Protein AF-A0A9E5Q6M8-F1 (afdb_monomer)

Nearest PDB structures (foldseek):
  2guf-assembly1_A  TM=7.817E-01  e=8.762E-05  Escherichia coli
  6fok-assembly2_B  TM=7.364E-01  e=9.796E-04  Pseudomonas aeruginosa PAO1
  6z8q-assembly2_B  TM=7.450E-01  e=1.528E-03  Pseudomonas aeruginosa PAO1
  6z8q-assembly1_A  TM=7.047E-01  e=1.434E-03  Pseudomonas aeruginosa PAO1
  9c4o-assembly1_A  TM=7.137E-01  e=1.735E-03  Escherichia coli BW25113

Mean predicted aligned error: 4.4 Å

Solvent-accessible surface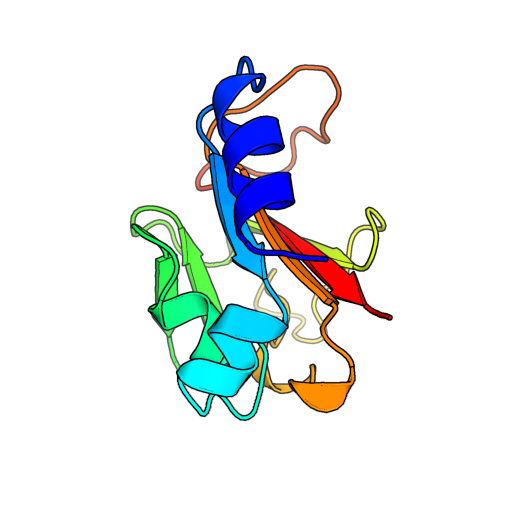 area (backbone atoms only — not comparable to full-atom values): 6349 Å² total; per-residue (Å²): 93,57,62,68,58,52,51,53,52,47,71,72,42,98,47,56,54,50,72,49,23,34,62,55,32,58,74,71,67,33,68,15,46,25,58,41,38,60,76,39,87,59,38,41,65,47,96,69,22,38,57,18,24,74,84,31,53,39,70,28,28,35,50,24,49,72,80,41,80,55,73,44,90,44,95,90,43,59,40,53,64,30,52,79,40,48,37,90,50,40,23,31,40,40,37,38,58,44,92,52,93,93,51,83,89,70,47,77,30,20,36,40,31,38,30,60,112

pLDDT: mean 89.45, std 5.07, range [61.5, 95.56]

Foldseek 3Di:
DDPVVQVVVCVPDPFRKWKDFLVNCVVVVPFWQLSVQVPTPQWDHDPSFFIFHVNHGRQQEWEAEVLHTDADPDPVGRTHGRRVGTSQFFGMKMKTQDDDPV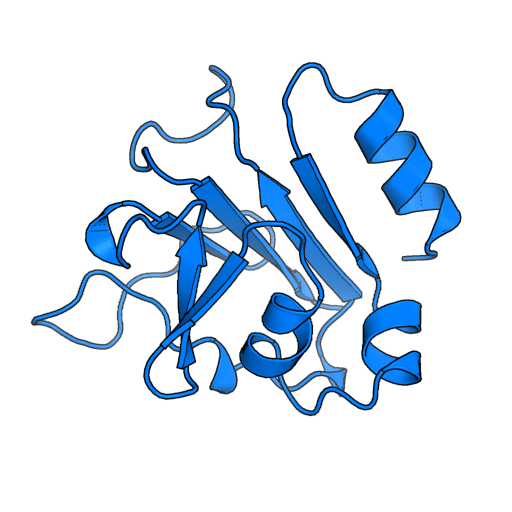DDPRHHRIYIYTYGD

Structure (mmCIF, N/CA/C/O backbone):
data_AF-A0A9E5Q6M8-F1
#
_entry.id   AF-A0A9E5Q6M8-F1
#
loop_
_atom_site.group_PDB
_atom_site.id
_atom_site.type_symbol
_atom_site.label_atom_id
_atom_site.label_alt_id
_atom_site.label_comp_id
_atom_site.label_asym_id
_atom_site.label_entity_id
_atom_site.label_seq_id
_atom_site.pdbx_PDB_ins_code
_atom_site.Cartn_x
_atom_site.Cartn_y
_atom_site.Cartn_z
_atom_site.occupancy
_atom_site.B_iso_or_equiv
_atom_site.auth_seq_id
_atom_site.auth_comp_id
_atom_site.auth_asym_id
_atom_site.auth_atom_id
_atom_site.pdbx_PDB_model_num
ATOM 1 N N . ASN A 1 1 ? -6.942 0.832 13.299 1.00 61.50 1 ASN A N 1
ATOM 2 C CA . ASN A 1 1 ? -7.215 2.223 12.863 1.00 61.50 1 ASN A CA 1
ATOM 3 C C . ASN A 1 1 ? -8.595 2.314 12.207 1.00 61.50 1 ASN A C 1
ATOM 5 O O . ASN A 1 1 ? -8.915 1.436 11.417 1.00 61.50 1 ASN A O 1
ATOM 9 N N . THR A 1 2 ? -9.418 3.328 12.514 1.00 81.88 2 THR A N 1
ATOM 10 C CA . THR A 1 2 ? -10.736 3.533 11.863 1.00 81.88 2 THR A CA 1
ATOM 11 C C . THR A 1 2 ? -10.603 4.233 10.509 1.00 81.88 2 THR A C 1
ATOM 13 O O . THR A 1 2 ? -9.679 5.019 10.288 1.00 81.88 2 THR A O 1
ATOM 16 N N . GLU A 1 3 ? -11.544 3.976 9.598 1.00 83.88 3 GLU A N 1
ATOM 17 C CA . GLU A 1 3 ? -11.554 4.537 8.235 1.00 83.88 3 GLU A CA 1
ATOM 18 C C . GLU A 1 3 ? -11.517 6.081 8.234 1.00 83.88 3 GLU A C 1
ATOM 20 O O . GLU A 1 3 ? -10.747 6.699 7.496 1.00 83.88 3 GLU A O 1
ATOM 25 N N . ALA A 1 4 ? -12.245 6.713 9.160 1.00 86.31 4 ALA A N 1
ATOM 26 C CA . ALA A 1 4 ? -12.265 8.167 9.329 1.00 86.31 4 ALA A CA 1
ATOM 27 C C . ALA A 1 4 ? -10.887 8.767 9.680 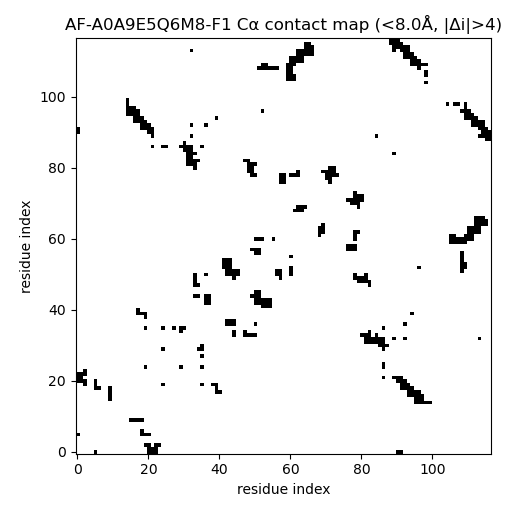1.00 86.31 4 ALA A C 1
ATOM 29 O O . ALA A 1 4 ? -10.541 9.850 9.201 1.00 86.31 4 ALA A O 1
ATOM 30 N N . LEU A 1 5 ? -10.074 8.071 10.486 1.00 87.25 5 LEU A N 1
ATOM 31 C CA . LEU A 1 5 ? -8.727 8.536 10.835 1.00 87.25 5 LEU A CA 1
ATOM 32 C C . LEU A 1 5 ? -7.789 8.491 9.627 1.00 87.25 5 LEU A C 1
ATOM 34 O O . LEU A 1 5 ? -7.008 9.423 9.425 1.00 87.25 5 LEU A O 1
ATOM 38 N N . LEU A 1 6 ? -7.877 7.439 8.810 1.00 87.25 6 LEU A N 1
ATOM 39 C CA . LEU A 1 6 ? -7.068 7.317 7.596 1.00 87.25 6 LEU A CA 1
ATOM 40 C C . LEU A 1 6 ? -7.459 8.364 6.549 1.00 87.25 6 LEU A C 1
ATOM 42 O O . LEU A 1 6 ? -6.581 8.994 5.962 1.00 87.25 6 LEU A O 1
ATOM 46 N N . LEU A 1 7 ? -8.757 8.633 6.378 1.00 87.88 7 LEU A N 1
ATOM 47 C CA . LEU A 1 7 ? -9.236 9.703 5.500 1.00 87.88 7 LEU A CA 1
ATOM 48 C C . LEU A 1 7 ? -8.721 11.076 5.938 1.00 87.88 7 LEU A C 1
ATOM 50 O O . LEU A 1 7 ? -8.249 11.845 5.101 1.00 87.88 7 LEU A O 1
ATOM 54 N N . LYS A 1 8 ? -8.744 11.365 7.243 1.00 88.56 8 LYS A N 1
ATOM 55 C CA . LYS A 1 8 ? -8.200 12.616 7.783 1.00 88.56 8 LYS A CA 1
ATOM 56 C C . LYS A 1 8 ? -6.690 12.726 7.554 1.00 88.56 8 LYS A C 1
ATOM 58 O O . LYS A 1 8 ? -6.218 13.783 7.147 1.00 88.56 8 LYS A O 1
ATOM 63 N N . LYS A 1 9 ? -5.928 11.640 7.749 1.00 86.62 9 LYS A N 1
ATOM 64 C CA . LYS A 1 9 ? -4.491 11.603 7.414 1.00 86.62 9 LYS A CA 1
ATOM 65 C C . LYS A 1 9 ? -4.250 11.882 5.929 1.00 86.62 9 LYS A C 1
ATOM 67 O O . LYS A 1 9 ? -3.372 12.673 5.605 1.00 86.62 9 LYS A O 1
ATOM 72 N N . ARG A 1 10 ? -5.057 11.294 5.041 1.00 87.56 10 ARG A N 1
ATOM 73 C CA . ARG A 1 10 ? -4.979 11.532 3.592 1.00 87.56 10 ARG A CA 1
ATOM 74 C C . ARG A 1 10 ? -5.283 12.989 3.231 1.00 87.56 10 ARG A C 1
ATOM 76 O O . ARG A 1 10 ? -4.585 13.555 2.404 1.00 87.56 10 ARG A O 1
ATOM 83 N N . GLN A 1 11 ? -6.284 13.607 3.862 1.00 87.31 11 GLN A N 1
ATOM 84 C CA . GLN A 1 11 ? -6.636 15.019 3.646 1.00 87.31 11 GLN A CA 1
ATOM 85 C C . GLN A 1 11 ? -5.539 15.995 4.089 1.00 87.31 11 GLN A C 1
ATOM 87 O O . GLN A 1 11 ? -5.368 17.038 3.471 1.00 87.31 11 GLN A O 1
ATOM 92 N N . LEU A 1 12 ? -4.807 15.663 5.155 1.00 87.69 12 LEU A N 1
ATOM 93 C CA . LEU A 1 12 ? -3.698 16.472 5.675 1.00 87.69 12 LEU A CA 1
ATOM 94 C C . LEU A 1 12 ? -2.366 16.193 4.961 1.00 87.69 12 LEU A C 1
ATOM 96 O O . LEU A 1 12 ? -1.363 16.839 5.255 1.00 87.69 12 LEU A O 1
ATOM 100 N N . SER A 1 13 ? -2.334 15.207 4.064 1.00 83.56 13 SER A N 1
ATOM 101 C CA . SER A 1 13 ? -1.128 14.795 3.359 1.00 83.56 13 SER A CA 1
ATOM 102 C C . SER A 1 13 ? -0.781 15.777 2.243 1.00 83.56 13 SER A C 1
ATOM 104 O O . SER A 1 13 ? -1.586 16.025 1.349 1.00 83.56 13 SER A O 1
ATOM 106 N N . ASN A 1 14 ? 0.468 16.245 2.224 1.00 83.25 14 ASN A N 1
ATOM 107 C CA . ASN A 1 14 ? 1.019 17.023 1.106 1.00 83.25 14 ASN A CA 1
ATOM 108 C C . ASN A 1 14 ? 1.376 16.147 -0.113 1.00 83.25 14 ASN A C 1
ATOM 110 O O . ASN A 1 14 ? 1.837 16.650 -1.135 1.00 83.25 14 ASN A O 1
ATOM 114 N N . SER A 1 15 ? 1.196 14.829 -0.002 1.00 86.00 15 SER A N 1
ATOM 115 C CA . SER A 1 15 ? 1.481 13.841 -1.039 1.00 86.00 15 SER A CA 1
ATOM 116 C C . SER A 1 15 ? 0.228 13.058 -1.417 1.00 86.00 15 SER A C 1
ATOM 118 O O . SER A 1 15 ? -0.657 12.826 -0.585 1.00 86.00 15 SER A O 1
ATOM 120 N N . VAL A 1 16 ? 0.159 12.611 -2.676 1.00 88.62 16 VAL A N 1
ATOM 121 C CA . VAL A 1 16 ? -0.916 11.722 -3.121 1.00 88.62 16 VAL A CA 1
ATOM 122 C C . VAL A 1 16 ? -0.710 10.372 -2.451 1.00 88.62 16 VAL A C 1
ATOM 124 O O . VAL A 1 16 ? 0.253 9.658 -2.741 1.00 88.62 16 VAL A O 1
ATOM 127 N N . SER A 1 17 ? -1.629 10.026 -1.560 1.00 90.88 17 SER A N 1
ATOM 128 C CA . SER A 1 17 ? -1.639 8.759 -0.843 1.00 90.88 17 SER A CA 1
ATOM 129 C C . SER A 1 17 ? -3.028 8.140 -0.868 1.00 90.88 17 SER A C 1
ATOM 131 O O . SER A 1 17 ? -4.033 8.809 -1.118 1.00 90.88 17 SER A O 1
ATOM 133 N N . ASP A 1 18 ? -3.074 6.838 -0.646 1.00 91.62 18 ASP A N 1
ATOM 134 C CA . ASP A 1 18 ? -4.299 6.089 -0.424 1.00 91.62 18 ASP A CA 1
ATOM 135 C C . ASP A 1 18 ? -4.090 5.133 0.744 1.00 91.62 18 ASP A C 1
ATOM 137 O O . ASP A 1 18 ? -2.949 4.799 1.063 1.00 91.62 18 ASP A O 1
ATOM 141 N N . ALA A 1 19 ? -5.159 4.730 1.418 1.00 91.88 19 ALA A N 1
ATOM 142 C CA . ALA A 1 19 ? -5.033 3.858 2.574 1.00 91.88 19 ALA A CA 1
ATOM 143 C C . ALA A 1 19 ? -6.289 3.021 2.788 1.00 91.88 19 ALA A C 1
ATOM 145 O O . ALA A 1 19 ? -7.403 3.508 2.603 1.00 91.88 19 ALA A O 1
ATOM 146 N N . ILE A 1 20 ? -6.095 1.790 3.250 1.00 93.25 20 ILE A N 1
ATOM 147 C CA . ILE A 1 20 ? -7.170 0.888 3.651 1.00 93.25 20 ILE A CA 1
ATOM 148 C C . ILE A 1 20 ? -6.998 0.500 5.122 1.00 93.25 20 ILE A C 1
ATOM 150 O O . ILE A 1 20 ? -5.895 0.192 5.573 1.00 93.25 20 ILE A O 1
ATOM 154 N N . SER A 1 21 ? -8.080 0.573 5.897 1.00 95.06 21 SER A N 1
ATOM 155 C CA . SER A 1 21 ? -8.101 0.222 7.323 1.00 95.06 21 SER A CA 1
ATOM 156 C C . SER A 1 21 ? -8.379 -1.263 7.535 1.00 95.06 21 SER A C 1
ATOM 158 O O . SER A 1 21 ? -9.034 -1.891 6.709 1.00 95.06 21 SER A O 1
ATOM 16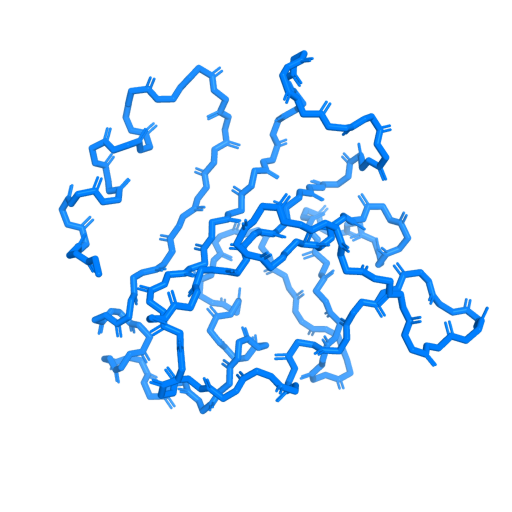0 N N . ALA A 1 22 ? -8.000 -1.807 8.693 1.00 93.69 22 ALA A N 1
ATOM 161 C CA . ALA A 1 22 ? -8.405 -3.150 9.118 1.00 93.69 22 ALA A CA 1
ATOM 162 C C . ALA A 1 22 ? -9.924 -3.373 9.059 1.00 93.69 22 ALA A C 1
ATOM 164 O O . ALA A 1 22 ? -10.380 -4.464 8.733 1.00 93.69 22 ALA A O 1
ATOM 165 N N . GLU A 1 23 ? -10.715 -2.338 9.345 1.00 92.31 23 GLU A N 1
ATOM 166 C CA . GLU A 1 23 ? -12.174 -2.381 9.233 1.00 92.31 23 GLU A CA 1
ATOM 167 C C . GLU A 1 23 ? -12.627 -2.610 7.783 1.00 92.31 23 GLU A C 1
ATOM 169 O O . GLU A 1 23 ? -13.451 -3.484 7.525 1.00 92.31 23 GLU A O 1
ATOM 174 N N . ALA A 1 24 ? -12.051 -1.878 6.826 1.00 92.69 24 ALA A N 1
ATOM 175 C CA . ALA A 1 24 ? -12.347 -2.044 5.406 1.00 92.69 24 ALA A CA 1
ATOM 176 C C . ALA A 1 24 ? -11.808 -3.376 4.850 1.00 92.69 24 ALA A C 1
ATOM 178 O O . ALA A 1 24 ? -12.500 -4.043 4.080 1.00 92.69 24 ALA A O 1
ATOM 179 N N . ILE A 1 25 ? -10.617 -3.805 5.280 1.00 93.69 25 ILE A N 1
ATOM 180 C CA . ILE A 1 25 ? -10.039 -5.121 4.947 1.00 93.69 25 ILE A CA 1
ATOM 181 C C . ILE A 1 25 ? -10.980 -6.241 5.414 1.00 93.69 25 ILE A C 1
ATOM 183 O O . ILE A 1 25 ? -11.308 -7.138 4.643 1.00 93.69 25 ILE A O 1
ATOM 187 N N . SER A 1 26 ? -11.473 -6.151 6.652 1.00 92.31 26 SER A N 1
ATOM 188 C CA . SER A 1 26 ? -12.426 -7.113 7.215 1.00 92.31 26 SER A CA 1
ATOM 189 C C . SER A 1 26 ? -13.756 -7.105 6.454 1.00 92.31 26 SER A C 1
ATOM 191 O O . SER A 1 26 ? -14.256 -8.152 6.051 1.00 92.31 26 SER A O 1
ATOM 193 N N . ARG A 1 27 ? -14.299 -5.913 6.170 1.00 92.56 27 ARG A N 1
ATOM 194 C CA . ARG A 1 27 ? -15.563 -5.728 5.439 1.00 92.56 27 ARG A CA 1
ATOM 195 C C . ARG A 1 27 ? -15.526 -6.280 4.013 1.00 92.56 27 ARG A C 1
ATOM 197 O O . ARG A 1 27 ? -16.548 -6.741 3.517 1.00 92.56 27 ARG A O 1
ATOM 204 N N . THR A 1 28 ? -14.371 -6.214 3.356 1.00 91.94 28 THR A N 1
ATOM 205 C CA . THR A 1 28 ? -14.172 -6.735 1.993 1.00 91.94 28 THR A CA 1
ATOM 206 C C . THR A 1 28 ? -13.878 -8.234 1.960 1.00 91.94 28 THR A C 1
ATOM 208 O O . THR A 1 28 ? -13.859 -8.812 0.879 1.00 91.94 28 THR A O 1
ATOM 211 N N . GLY A 1 29 ? -13.677 -8.878 3.116 1.00 92.56 29 GLY A N 1
ATOM 212 C CA . GLY A 1 29 ? -13.385 -10.309 3.194 1.00 92.56 29 GLY A CA 1
ATOM 213 C 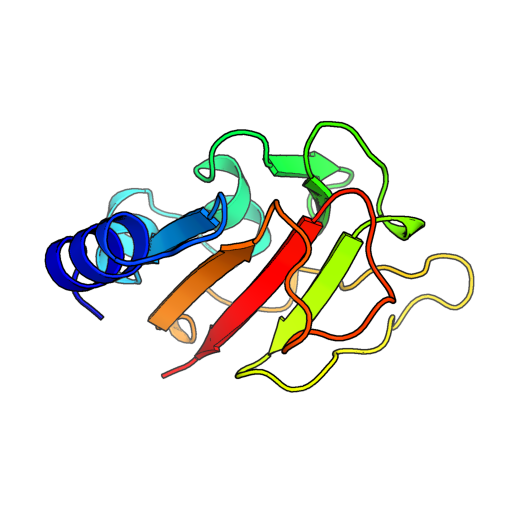C . GLY A 1 29 ? -11.994 -10.688 2.681 1.00 92.56 29 GLY A C 1
ATOM 214 O O . GLY A 1 29 ? -11.783 -11.842 2.328 1.00 92.56 29 GLY A O 1
ATOM 215 N N . SER A 1 30 ? -11.055 -9.737 2.635 1.00 94.56 30 SER A N 1
ATOM 216 C CA . SER A 1 30 ? -9.687 -9.994 2.171 1.00 94.56 30 SER A CA 1
ATOM 217 C C . SER A 1 30 ? -8.947 -10.910 3.157 1.00 94.56 30 SER A C 1
ATOM 219 O O . SER A 1 30 ? -8.874 -10.613 4.353 1.00 94.56 30 SER A O 1
ATOM 221 N N . GLY A 1 31 ? -8.374 -12.015 2.677 1.00 94.88 31 GLY A N 1
ATOM 222 C CA . GLY A 1 31 ? -7.649 -12.998 3.491 1.00 94.88 31 GLY A CA 1
ATOM 223 C C . GLY A 1 31 ? -6.204 -12.606 3.815 1.00 94.88 31 GLY A C 1
ATOM 224 O O . GLY A 1 31 ? -5.651 -13.018 4.837 1.00 94.88 31 GLY A O 1
ATOM 225 N N . ASN A 1 32 ? -5.590 -11.772 2.978 1.00 95.31 32 ASN A N 1
ATOM 226 C CA . ASN A 1 32 ? -4.199 -11.336 3.103 1.00 95.31 32 ASN A CA 1
ATOM 227 C C . ASN A 1 32 ? -4.006 -9.902 2.573 1.00 95.31 32 ASN A C 1
ATOM 229 O O . ASN A 1 32 ? -4.939 -9.278 2.056 1.00 95.31 32 ASN A O 1
ATOM 233 N N . ALA A 1 33 ? -2.794 -9.360 2.716 1.00 95.31 33 ALA A N 1
ATOM 234 C CA . ALA A 1 33 ? -2.491 -8.007 2.262 1.00 95.31 33 ALA A CA 1
ATOM 235 C C . ALA A 1 33 ? -2.527 -7.871 0.734 1.00 95.31 33 ALA A C 1
ATOM 237 O O . ALA A 1 33 ? -2.913 -6.810 0.252 1.00 95.31 33 ALA A O 1
ATOM 238 N N . ALA A 1 34 ? -2.185 -8.910 -0.037 1.00 95.25 34 ALA A N 1
ATOM 239 C CA . ALA A 1 34 ? -2.306 -8.865 -1.495 1.00 95.25 34 ALA A CA 1
ATOM 240 C C . ALA A 1 34 ? -3.769 -8.639 -1.917 1.00 95.25 34 ALA A C 1
ATOM 242 O O . ALA A 1 34 ? -4.066 -7.690 -2.635 1.00 95.25 34 ALA A O 1
ATOM 243 N N . GLU A 1 35 ? -4.707 -9.424 -1.394 1.00 95.56 35 GLU A N 1
ATOM 244 C CA . GLU A 1 35 ? -6.139 -9.245 -1.656 1.00 95.56 35 GLU A CA 1
ATOM 245 C C . GLU A 1 35 ? -6.636 -7.862 -1.219 1.00 95.56 35 GLU A C 1
ATOM 247 O O . GLU A 1 35 ? -7.315 -7.183 -1.991 1.00 95.56 35 GLU A O 1
ATOM 252 N N . ALA A 1 36 ? -6.216 -7.384 -0.043 1.00 95.31 36 ALA A N 1
ATOM 253 C CA . ALA A 1 36 ? -6.555 -6.043 0.433 1.00 95.31 36 ALA A CA 1
ATOM 254 C C . ALA A 1 36 ? -6.052 -4.933 -0.507 1.00 95.31 36 ALA A C 1
ATOM 256 O O . ALA A 1 36 ? -6.729 -3.921 -0.701 1.00 95.31 36 ALA A O 1
ATOM 257 N N . MET A 1 37 ? -4.886 -5.121 -1.131 1.00 94.25 37 MET A N 1
ATOM 258 C CA . MET A 1 37 ? -4.305 -4.153 -2.063 1.00 94.25 37 MET A CA 1
ATOM 259 C C . MET A 1 37 ? -5.113 -3.983 -3.349 1.00 94.25 37 MET A C 1
ATOM 261 O O . MET A 1 37 ? -5.021 -2.929 -3.972 1.00 94.25 37 MET A O 1
ATOM 265 N N . THR A 1 38 ? -5.960 -4.943 -3.726 1.00 93.31 38 THR A N 1
ATOM 266 C CA . THR A 1 38 ? -6.862 -4.793 -4.887 1.00 93.31 38 THR A CA 1
ATOM 267 C C . THR A 1 38 ? -7.898 -3.680 -4.706 1.00 93.31 38 THR A C 1
ATOM 269 O O . THR A 1 38 ? -8.405 -3.138 -5.684 1.00 93.31 38 THR A O 1
ATOM 272 N N . GLN A 1 39 ? -8.192 -3.315 -3.457 1.00 92.06 39 GLN A N 1
ATOM 273 C CA . GLN A 1 39 ? -9.140 -2.259 -3.101 1.00 92.06 39 GLN A CA 1
ATOM 274 C C . GLN A 1 39 ? -8.492 -0.868 -3.098 1.00 92.06 39 GLN A C 1
ATOM 276 O O . GLN A 1 39 ? -9.184 0.149 -3.049 1.00 92.06 39 GLN A O 1
ATOM 281 N N . VAL A 1 40 ? -7.158 -0.805 -3.133 1.00 92.12 40 VAL A N 1
ATOM 282 C CA . VAL A 1 40 ? -6.413 0.451 -3.169 1.00 92.12 40 VAL A CA 1
ATOM 283 C C . VAL A 1 40 ? -6.413 0.985 -4.597 1.00 92.12 40 VAL A C 1
ATOM 285 O O . VAL A 1 40 ? -6.028 0.306 -5.549 1.00 92.12 40 VAL A O 1
ATOM 288 N N . THR A 1 41 ? -6.808 2.244 -4.771 1.00 90.25 41 THR A N 1
ATOM 289 C CA . THR A 1 41 ? -6.951 2.820 -6.110 1.00 90.25 41 THR A CA 1
ATOM 290 C C . THR A 1 41 ? -5.593 2.889 -6.801 1.00 90.25 41 THR A C 1
ATOM 292 O O . THR A 1 41 ? -4.639 3.437 -6.249 1.00 90.25 41 THR A O 1
ATOM 295 N N . GLY A 1 42 ? -5.488 2.399 -8.035 1.00 88.56 42 GLY A N 1
ATOM 296 C CA . GLY A 1 42 ? -4.232 2.428 -8.790 1.00 88.56 42 GLY A CA 1
ATOM 297 C C . GLY A 1 42 ? -3.154 1.483 -8.252 1.00 88.56 42 GLY A C 1
ATOM 298 O O . GLY A 1 42 ? -2.000 1.615 -8.659 1.00 88.56 42 GLY A O 1
ATOM 299 N N . ALA A 1 43 ? -3.514 0.563 -7.356 1.00 92.75 43 ALA A N 1
ATOM 300 C CA . ALA A 1 43 ? -2.748 -0.642 -7.097 1.00 92.75 43 ALA A CA 1
ATOM 301 C C . ALA A 1 43 ? -3.306 -1.793 -7.948 1.00 92.75 43 ALA A C 1
ATOM 303 O O . ALA A 1 43 ? -4.478 -1.818 -8.327 1.00 92.75 43 ALA A O 1
ATOM 304 N N . SER A 1 44 ? -2.452 -2.743 -8.296 1.00 92.81 44 SER A N 1
ATOM 305 C CA . SER A 1 44 ? -2.831 -3.982 -8.973 1.00 92.81 44 SER A CA 1
ATOM 306 C C . SER A 1 44 ? -1.988 -5.113 -8.416 1.00 92.81 44 SER A C 1
ATOM 308 O O . SER A 1 44 ? -0.857 -4.884 -7.997 1.00 92.81 44 SER A O 1
ATOM 310 N N . VAL A 1 45 ? -2.535 -6.324 -8.400 1.00 93.00 45 VAL A N 1
ATOM 311 C CA . VAL A 1 45 ? -1.835 -7.503 -7.887 1.00 93.00 45 VAL A CA 1
ATOM 312 C C . VAL A 1 45 ? -1.565 -8.459 -9.036 1.00 93.00 45 VAL A C 1
ATOM 314 O O . VAL A 1 45 ? -2.485 -8.843 -9.754 1.00 93.00 45 VAL A O 1
ATOM 317 N N . VAL A 1 46 ? -0.302 -8.834 -9.201 1.00 91.81 46 VAL A N 1
ATOM 318 C CA . VAL A 1 46 ? 0.192 -9.760 -10.223 1.00 91.81 46 VAL A CA 1
ATOM 319 C C . VAL A 1 46 ? 0.656 -11.045 -9.544 1.00 91.81 46 VAL A C 1
ATOM 321 O O . VAL A 1 46 ? 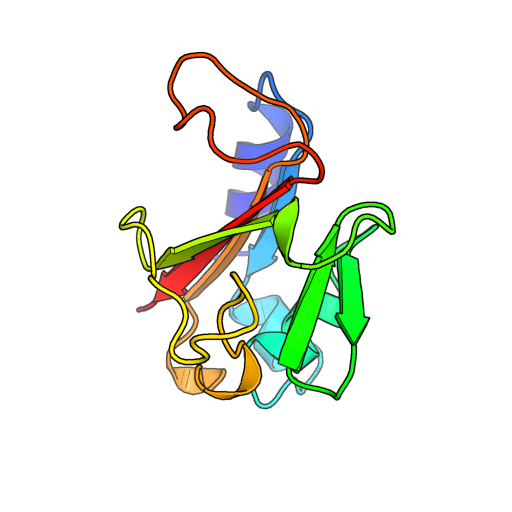1.193 -11.018 -8.434 1.00 91.81 46 VAL A O 1
ATOM 324 N N . ASP A 1 47 ? 0.394 -12.186 -10.182 1.00 90.50 47 ASP A N 1
ATOM 325 C CA . ASP A 1 47 ? 0.659 -13.535 -9.655 1.00 90.50 47 ASP A CA 1
ATOM 326 C C . ASP A 1 47 ? 0.047 -13.800 -8.263 1.00 90.50 47 ASP A C 1
ATOM 328 O O . ASP A 1 47 ? 0.518 -14.660 -7.524 1.00 90.50 47 ASP A O 1
ATOM 332 N N . GLY A 1 48 ? -0.976 -13.031 -7.873 1.00 91.56 48 GLY A N 1
ATOM 333 C CA . GLY A 1 48 ? -1.629 -13.126 -6.563 1.00 91.56 48 GLY A CA 1
ATOM 334 C C . GLY A 1 48 ? -0.821 -12.576 -5.381 1.00 91.56 48 GLY A C 1
ATOM 335 O O . GLY A 1 48 ? -1.312 -12.625 -4.259 1.00 91.56 48 GLY A O 1
ATOM 336 N N . LYS A 1 49 ? 0.384 -12.031 -5.603 1.00 91.31 49 LYS A N 1
ATOM 337 C CA . LYS A 1 49 ? 1.297 -11.641 -4.510 1.00 91.31 49 LYS A CA 1
ATOM 338 C C . LYS A 1 49 ? 2.133 -10.386 -4.740 1.00 91.31 49 LYS A C 1
ATOM 340 O O . LYS A 1 49 ? 2.555 -9.771 -3.764 1.00 91.31 49 LYS A O 1
ATOM 345 N N . TYR A 1 50 ? 2.389 -9.996 -5.988 1.00 91.50 50 TYR A N 1
ATOM 346 C CA . TYR A 1 50 ? 3.209 -8.824 -6.301 1.00 91.50 50 TYR A CA 1
ATOM 347 C C . TYR A 1 50 ? 2.328 -7.604 -6.519 1.00 91.50 50 TYR A C 1
ATOM 349 O O . TYR A 1 50 ? 1.404 -7.645 -7.323 1.00 91.50 50 TYR A O 1
ATOM 357 N N . VAL A 1 51 ? 2.627 -6.504 -5.835 1.00 91.44 51 VAL A N 1
ATOM 358 C CA . VAL A 1 51 ? 1.857 -5.266 -5.967 1.00 91.44 51 VAL A CA 1
ATOM 359 C C . VAL A 1 51 ? 2.518 -4.331 -6.965 1.00 91.44 51 VAL A C 1
ATOM 361 O O . VAL A 1 51 ? 3.699 -4.019 -6.860 1.00 91.44 51 VAL A O 1
ATOM 364 N N . TYR A 1 52 ? 1.732 -3.870 -7.930 1.00 92.12 52 TYR A N 1
ATOM 365 C CA . TYR A 1 52 ? 2.111 -2.882 -8.930 1.00 92.12 52 TYR A CA 1
ATOM 366 C C . TYR A 1 52 ? 1.379 -1.588 -8.606 1.00 92.12 52 TYR A C 1
ATOM 368 O O . TYR A 1 52 ? 0.167 -1.597 -8.385 1.00 92.12 52 TYR A O 1
ATOM 376 N N . ILE A 1 53 ? 2.090 -0.463 -8.605 1.00 92.25 53 ILE A N 1
ATOM 377 C CA . ILE A 1 53 ? 1.495 0.848 -8.328 1.00 92.25 53 ILE A CA 1
ATOM 378 C C . ILE A 1 53 ? 1.546 1.688 -9.600 1.00 92.25 53 ILE A C 1
ATOM 380 O O . ILE A 1 53 ? 2.603 1.873 -10.198 1.00 92.25 53 ILE A O 1
ATOM 384 N N . ARG A 1 54 ? 0.383 2.191 -10.028 1.00 89.88 54 ARG A N 1
ATOM 385 C CA . ARG A 1 54 ? 0.185 2.922 -11.292 1.00 89.88 54 ARG A CA 1
ATOM 386 C C . ARG A 1 54 ? 0.666 2.161 -12.536 1.00 89.88 54 ARG A C 1
ATOM 388 O O . ARG A 1 54 ? 1.186 2.765 -13.468 1.00 89.88 54 ARG A O 1
ATOM 395 N N . GLY A 1 55 ? 0.515 0.837 -12.537 1.00 87.50 55 GLY A N 1
ATOM 396 C CA . GLY A 1 55 ? 0.947 -0.029 -13.640 1.00 87.50 55 GLY A CA 1
ATOM 397 C C . GLY A 1 55 ? 2.464 -0.204 -13.756 1.00 87.50 55 GLY A C 1
ATOM 398 O O . GLY A 1 55 ? 2.921 -0.902 -14.657 1.00 87.50 55 GLY A O 1
ATOM 399 N N . LEU A 1 56 ? 3.248 0.393 -12.854 1.00 88.19 56 LEU A N 1
ATOM 400 C CA . LEU A 1 56 ? 4.683 0.162 -12.787 1.00 88.19 56 LEU A CA 1
ATOM 401 C C . LEU A 1 56 ? 4.948 -1.121 -12.003 1.00 88.19 56 LEU A C 1
ATOM 403 O O . LEU A 1 56 ? 4.412 -1.311 -10.908 1.00 88.19 56 LEU A O 1
ATOM 407 N N . GLY A 1 57 ? 5.756 -1.990 -12.612 1.00 84.06 57 GLY A N 1
ATOM 408 C CA . GLY A 1 57 ? 6.085 -3.306 -12.080 1.00 84.06 57 GLY A CA 1
ATOM 409 C C . GLY A 1 57 ? 6.854 -3.259 -10.768 1.00 84.06 57 GLY A C 1
ATOM 410 O O . GLY A 1 57 ? 7.294 -2.206 -10.299 1.00 84.06 57 GLY A O 1
ATOM 411 N N . GLU A 1 58 ? 7.061 -4.438 -10.200 1.00 79.94 58 GLU A N 1
ATOM 412 C CA . GLU A 1 58 ? 7.477 -4.613 -8.814 1.00 79.94 58 GLU A CA 1
ATOM 413 C C . GLU A 1 58 ? 8.809 -3.933 -8.455 1.00 79.94 58 GLU A C 1
ATOM 415 O O . GLU A 1 58 ? 8.966 -3.427 -7.348 1.00 79.94 58 GLU A O 1
ATOM 420 N N . ARG A 1 59 ? 9.739 -3.805 -9.413 1.00 83.75 59 ARG A N 1
ATOM 421 C CA . ARG A 1 59 ? 11.041 -3.134 -9.208 1.00 83.75 59 ARG A CA 1
ATOM 422 C C . ARG A 1 59 ? 10.929 -1.628 -8.943 1.00 83.75 59 ARG A C 1
ATOM 424 O O . ARG A 1 59 ? 11.884 -1.032 -8.449 1.00 83.75 59 ARG A O 1
ATOM 431 N N . TYR A 1 60 ? 9.801 -1.016 -9.302 1.00 87.06 60 TYR A N 1
ATOM 432 C CA . TYR A 1 60 ? 9.537 0.417 -9.151 1.00 87.06 60 TYR A CA 1
ATOM 433 C C . TYR A 1 60 ? 8.682 0.744 -7.925 1.00 87.06 60 TYR A C 1
ATOM 435 O O . TYR A 1 60 ? 8.455 1.924 -7.634 1.00 87.06 60 TYR A O 1
ATOM 443 N N . SER A 1 61 ? 8.220 -0.281 -7.210 1.00 86.69 61 SER A N 1
ATOM 444 C CA . SER A 1 61 ? 7.543 -0.148 -5.927 1.00 86.69 61 SER A CA 1
ATOM 445 C C . SER A 1 61 ? 8.474 -0.492 -4.769 1.00 86.69 61 SER A C 1
ATOM 447 O O . SER A 1 61 ? 9.301 -1.392 -4.878 1.00 86.69 61 SER A O 1
ATOM 449 N N . SER A 1 62 ? 8.325 0.208 -3.648 1.00 89.50 62 SER A N 1
ATOM 450 C CA . SER A 1 62 ? 8.977 -0.150 -2.384 1.00 89.50 62 SER A CA 1
ATOM 451 C C . SER A 1 62 ? 7.928 -0.638 -1.391 1.00 89.50 62 SER A C 1
ATOM 453 O O . SER A 1 62 ? 6.804 -0.136 -1.394 1.00 89.50 62 SER A O 1
ATOM 455 N N . THR A 1 63 ? 8.269 -1.633 -0.575 1.00 91.31 63 THR A N 1
ATOM 456 C CA . THR A 1 63 ? 7.370 -2.177 0.450 1.00 91.31 63 THR A CA 1
ATOM 457 C C . THR A 1 63 ? 8.011 -2.043 1.822 1.00 91.31 63 THR A C 1
ATOM 459 O O . THR A 1 63 ? 9.191 -2.341 2.005 1.00 91.31 63 THR A O 1
ATOM 462 N N . MET A 1 64 ? 7.218 -1.598 2.786 1.00 92.62 64 MET A N 1
ATOM 463 C CA . MET A 1 64 ? 7.591 -1.428 4.178 1.00 92.62 64 MET A CA 1
ATOM 464 C C . MET A 1 64 ? 6.622 -2.179 5.084 1.00 92.62 64 MET A C 1
ATOM 466 O O . MET A 1 64 ? 5.468 -2.419 4.728 1.00 92.62 64 MET A O 1
ATOM 470 N N . LEU A 1 65 ? 7.116 -2.535 6.261 1.00 93.50 65 LEU A N 1
ATOM 471 C CA . LEU A 1 65 ? 6.343 -3.076 7.363 1.00 93.50 65 LEU A CA 1
ATOM 472 C C . LEU A 1 65 ? 6.581 -2.196 8.579 1.00 93.50 65 LEU A C 1
ATOM 474 O O . LEU A 1 65 ? 7.701 -2.130 9.086 1.00 93.50 65 LEU A O 1
ATOM 478 N N . ASN A 1 66 ? 5.538 -1.518 9.045 1.00 92.88 66 ASN A N 1
ATOM 479 C CA . ASN A 1 66 ? 5.616 -0.560 10.146 1.00 92.88 66 ASN A CA 1
ATOM 480 C C . ASN A 1 66 ? 6.727 0.491 9.930 1.00 92.88 66 ASN A C 1
ATOM 482 O O . ASN A 1 66 ? 7.447 0.851 10.863 1.00 92.88 66 ASN A O 1
ATOM 486 N N . GLY A 1 67 ? 6.905 0.947 8.685 1.00 90.38 67 GLY A N 1
ATOM 487 C CA . GLY A 1 67 ? 7.949 1.898 8.292 1.00 90.38 67 GLY A CA 1
ATOM 488 C C . GLY A 1 67 ? 9.363 1.323 8.126 1.00 90.38 67 GLY A C 1
ATOM 489 O O . GLY A 1 67 ? 10.263 2.061 7.726 1.00 90.38 67 GLY A O 1
ATOM 490 N N . ALA A 1 68 ? 9.585 0.032 8.393 1.00 91.25 68 ALA A N 1
ATOM 491 C CA . ALA A 1 68 ? 10.847 -0.642 8.091 1.00 91.25 68 ALA A CA 1
ATOM 492 C C . ALA A 1 68 ? 10.819 -1.219 6.670 1.00 91.25 68 ALA A C 1
ATOM 494 O O . ALA A 1 68 ? 9.861 -1.890 6.294 1.00 91.25 68 ALA A O 1
ATOM 495 N N . GLU A 1 69 ? 11.863 -0.979 5.875 1.00 89.12 69 GLU A N 1
ATOM 496 C CA . GLU A 1 69 ? 11.956 -1.520 4.515 1.00 89.12 69 GLU A CA 1
ATOM 497 C C . GLU A 1 69 ? 12.047 -3.048 4.536 1.00 89.12 69 GLU A C 1
ATOM 499 O O . GLU A 1 69 ? 12.878 -3.628 5.238 1.00 89.12 69 GLU A O 1
ATOM 504 N N . LEU A 1 70 ? 11.184 -3.697 3.754 1.00 89.38 70 LEU A N 1
ATOM 505 C CA . LEU A 1 70 ? 11.178 -5.143 3.617 1.00 89.38 70 LEU A CA 1
ATOM 506 C C . LEU A 1 70 ? 12.003 -5.570 2.397 1.00 89.38 70 LEU A C 1
ATOM 508 O O . LEU A 1 70 ? 11.724 -5.120 1.280 1.00 89.38 70 LEU A O 1
ATOM 512 N N . PRO A 1 71 ? 12.993 -6.463 2.571 1.00 87.56 71 PRO A N 1
ATOM 513 C CA . PRO A 1 71 ? 13.724 -7.021 1.448 1.00 87.56 71 PRO A CA 1
ATOM 514 C C . PRO A 1 71 ? 12.853 -8.012 0.673 1.00 87.56 71 PRO A C 1
ATOM 516 O O . PRO A 1 71 ? 11.897 -8.591 1.192 1.00 87.56 71 PRO A O 1
ATOM 519 N N . SER A 1 72 ? 13.233 -8.249 -0.578 1.00 85.94 72 SER A N 1
ATOM 520 C CA . SER A 1 72 ? 12.668 -9.354 -1.346 1.00 85.94 72 SER A CA 1
ATOM 521 C C . SER A 1 72 ? 13.191 -10.696 -0.836 1.00 85.94 72 SER A C 1
ATOM 523 O O . SER A 1 72 ? 14.373 -10.820 -0.512 1.00 85.94 72 SER A O 1
ATOM 525 N N . ALA A 1 73 ? 12.321 -11.705 -0.819 1.00 82.50 73 ALA A N 1
ATOM 526 C CA . ALA A 1 73 ? 12.707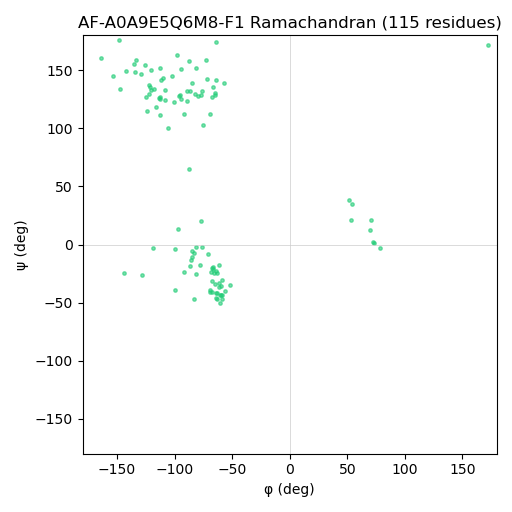 -13.103 -0.627 1.00 82.50 73 ALA A CA 1
ATOM 527 C C . ALA A 1 73 ? 13.125 -13.787 -1.946 1.00 82.50 73 ALA A C 1
ATOM 529 O O . ALA A 1 73 ? 13.653 -14.896 -1.927 1.00 82.50 73 ALA A O 1
ATOM 530 N N . ASP A 1 74 ? 12.875 -13.135 -3.084 1.00 81.31 74 ASP A N 1
ATOM 531 C CA . ASP A 1 74 ? 13.208 -13.608 -4.424 1.00 81.31 74 ASP A CA 1
ATOM 532 C C . ASP A 1 74 ? 14.495 -12.908 -4.912 1.00 81.31 74 ASP A C 1
ATOM 534 O O . ASP A 1 74 ? 14.533 -11.674 -4.944 1.00 81.31 74 ASP A O 1
ATOM 538 N N . PRO A 1 75 ? 15.557 -13.646 -5.283 1.00 82.00 75 PRO A N 1
ATOM 539 C CA . PRO A 1 75 ? 16.799 -13.049 -5.775 1.00 82.00 75 PRO A CA 1
ATOM 540 C C . PRO A 1 75 ? 16.651 -12.370 -7.147 1.00 82.00 75 PRO A C 1
ATOM 542 O O . PRO A 1 75 ? 17.419 -11.460 -7.456 1.00 82.00 75 PRO A O 1
ATOM 545 N N . GLU A 1 76 ? 15.660 -12.762 -7.952 1.00 83.88 76 GLU A N 1
ATOM 546 C CA . GLU A 1 76 ? 15.443 -12.244 -9.309 1.00 83.88 76 GLU A CA 1
ATOM 547 C C . GLU A 1 76 ? 14.496 -11.033 -9.329 1.00 83.88 76 GLU A C 1
ATOM 549 O O . GLU A 1 76 ? 14.542 -10.199 -10.240 1.00 83.88 76 GLU A O 1
ATOM 554 N N . LYS A 1 77 ? 13.634 -1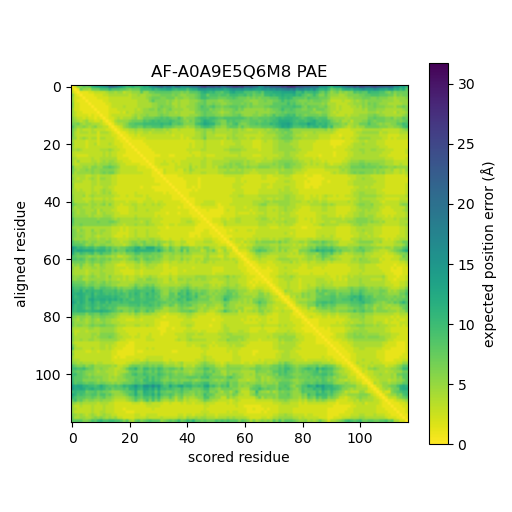0.898 -8.313 1.00 81.81 77 LYS A N 1
ATOM 555 C CA . LYS A 1 77 ? 12.631 -9.826 -8.220 1.00 81.81 77 LYS A CA 1
ATOM 556 C C . LYS A 1 77 ? 12.872 -8.957 -6.999 1.00 81.81 77 LYS A C 1
ATOM 558 O O . LYS A 1 77 ? 13.003 -9.453 -5.894 1.00 81.81 77 LYS A O 1
ATOM 563 N N . LYS A 1 78 ? 12.829 -7.632 -7.151 1.00 83.19 78 LYS A N 1
ATOM 564 C CA . LYS A 1 78 ? 12.869 -6.695 -6.013 1.00 83.19 78 LYS A CA 1
ATOM 565 C C . LYS A 1 78 ? 11.449 -6.450 -5.488 1.00 83.19 78 LYS A C 1
ATOM 567 O O . LYS A 1 78 ? 10.927 -5.352 -5.642 1.00 83.19 78 LYS A O 1
ATOM 572 N N . ALA A 1 79 ? 10.807 -7.489 -4.954 1.00 86.06 79 ALA A N 1
ATOM 573 C CA . ALA A 1 79 ? 9.384 -7.465 -4.634 1.00 86.06 79 ALA A CA 1
ATOM 574 C C . ALA A 1 79 ? 9.035 -8.312 -3.415 1.00 86.06 79 ALA A C 1
ATOM 576 O O . ALA A 1 79 ? 9.431 -9.470 -3.319 1.00 86.06 79 ALA A O 1
ATOM 577 N N . VAL A 1 80 ? 8.229 -7.757 -2.518 1.00 90.50 80 VAL A N 1
ATOM 578 C CA . VAL A 1 80 ? 7.731 -8.489 -1.354 1.00 90.50 80 VAL A CA 1
ATOM 579 C C . VAL A 1 80 ? 6.485 -9.282 -1.737 1.00 90.50 80 VAL A C 1
ATOM 581 O O . VAL A 1 80 ? 5.618 -8.797 -2.463 1.00 90.50 80 VAL A O 1
ATOM 584 N N . HIS A 1 81 ? 6.398 -10.510 -1.236 1.00 92.44 81 HIS A N 1
ATOM 585 C CA . HIS A 1 81 ? 5.215 -11.356 -1.343 1.00 92.44 81 HIS A CA 1
ATOM 586 C C . HIS A 1 81 ? 4.137 -10.864 -0.366 1.00 92.44 81 HIS A C 1
ATOM 588 O O . HIS A 1 81 ? 4.241 -11.064 0.843 1.00 92.44 81 HIS A O 1
ATOM 594 N N . MET A 1 82 ? 3.120 -10.171 -0.878 1.00 92.31 82 MET A N 1
ATOM 595 C CA . MET A 1 82 ? 2.095 -9.533 -0.041 1.00 92.31 82 MET A CA 1
ATOM 596 C C . MET A 1 82 ? 1.046 -10.518 0.499 1.00 92.31 82 MET A C 1
ATOM 598 O O . MET A 1 82 ? 0.357 -10.232 1.474 1.00 92.31 82 MET A O 1
ATOM 602 N N . ASP A 1 83 ? 0.938 -11.698 -0.100 1.00 93.31 83 ASP A N 1
ATOM 603 C CA . ASP A 1 83 ? 0.108 -12.814 0.363 1.00 93.31 83 ASP A CA 1
ATOM 604 C C . ASP A 1 83 ? 0.615 -13.424 1.682 1.00 93.31 83 ASP A C 1
ATOM 606 O O . ASP A 1 83 ? -0.159 -14.022 2.427 1.00 93.31 83 ASP A O 1
ATOM 610 N N . MET A 1 84 ? 1.891 -13.203 2.022 1.00 92.69 84 MET A N 1
ATOM 611 C CA . MET A 1 84 ? 2.500 -13.657 3.277 1.00 92.69 84 MET A CA 1
ATOM 612 C C . MET A 1 84 ? 2.009 -12.909 4.520 1.00 92.69 84 MET A C 1
ATOM 614 O O . MET A 1 84 ? 2.362 -13.311 5.627 1.00 92.69 84 MET A O 1
ATOM 618 N N . PHE A 1 85 ? 1.232 -11.832 4.363 1.00 94.19 85 PHE A N 1
ATOM 619 C CA . PHE A 1 85 ? 0.695 -11.041 5.471 1.00 94.19 85 PHE A CA 1
ATOM 620 C C . PHE A 1 85 ? -0.798 -11.330 5.650 1.00 94.19 85 PHE A C 1
ATOM 622 O O . PHE A 1 85 ? -1.620 -10.777 4.913 1.00 94.19 85 PHE A O 1
ATOM 629 N N . PRO A 1 86 ? -1.179 -12.171 6.626 1.00 95.44 86 PRO A N 1
ATOM 630 C CA . PRO A 1 86 ? -2.574 -12.484 6.895 1.00 95.44 86 PRO A CA 1
ATOM 631 C C . PRO A 1 86 ? -3.354 -11.252 7.358 1.00 95.44 86 PRO A C 1
ATOM 633 O O . PRO A 1 86 ? -2.861 -10.455 8.160 1.00 95.44 86 PRO A O 1
ATOM 636 N N . SER A 1 87 ? -4.603 -11.117 6.910 1.00 94.56 87 SER A N 1
ATOM 637 C CA . SER A 1 87 ? -5.426 -9.935 7.198 1.00 94.56 87 SER A CA 1
ATOM 638 C C . SER A 1 87 ? -5.733 -9.727 8.681 1.00 94.56 87 SER A C 1
ATOM 640 O O . SER A 1 87 ? -5.930 -8.595 9.123 1.00 94.56 87 SER A O 1
ATOM 642 N N . ASN A 1 88 ? -5.706 -10.789 9.489 1.00 93.44 88 ASN A N 1
ATOM 643 C CA . ASN A 1 88 ? -5.897 -10.697 10.936 1.00 93.44 88 ASN A CA 1
ATOM 644 C C . ASN A 1 88 ? -4.765 -9.935 11.654 1.00 93.44 88 ASN A C 1
ATOM 646 O O . ASN A 1 88 ? -5.021 -9.381 12.728 1.00 93.44 88 ASN A O 1
ATOM 650 N N . LEU A 1 89 ? -3.560 -9.877 11.073 1.00 94.31 89 LEU A N 1
ATOM 651 C CA . LEU A 1 89 ? -2.418 -9.119 11.593 1.00 94.31 89 LEU A CA 1
ATOM 652 C C . LEU A 1 89 ? -2.416 -7.661 11.125 1.00 94.31 89 LEU A C 1
ATOM 654 O O . LEU A 1 89 ? -1.750 -6.828 11.738 1.00 94.31 89 LEU A O 1
ATOM 658 N N . LEU A 1 90 ? -3.160 -7.345 10.065 1.00 94.38 90 LEU A N 1
ATOM 659 C CA . LEU A 1 90 ? -3.183 -6.019 9.461 1.00 94.38 90 LEU A CA 1
ATOM 660 C C . LEU A 1 90 ? -4.003 -5.046 10.307 1.00 94.38 90 LEU A C 1
ATOM 662 O O . LEU A 1 90 ? -5.141 -5.326 10.692 1.00 94.38 90 LEU A O 1
ATOM 666 N N . ASP A 1 91 ? -3.433 -3.873 10.561 1.00 94.88 91 ASP A N 1
ATOM 667 C CA . ASP A 1 91 ? -4.145 -2.724 11.112 1.00 94.88 91 ASP A CA 1
ATOM 668 C C . ASP A 1 91 ? -4.521 -1.710 10.019 1.00 94.88 91 ASP A C 1
ATOM 670 O O . ASP A 1 91 ? -5.605 -1.115 10.045 1.00 94.88 91 ASP A O 1
ATOM 674 N N . ASN A 1 92 ? -3.626 -1.497 9.054 1.00 94.12 92 ASN A N 1
ATOM 675 C CA . ASN A 1 92 ? -3.857 -0.664 7.878 1.00 94.12 92 ASN A CA 1
ATOM 676 C C . ASN A 1 92 ? -2.805 -0.946 6.796 1.00 94.12 92 ASN A C 1
ATOM 678 O O . ASN A 1 92 ? -1.731 -1.458 7.091 1.00 94.12 92 ASN A O 1
ATOM 682 N N . ILE A 1 93 ? -3.098 -0.575 5.553 1.00 94.69 93 ILE A N 1
ATOM 683 C CA . ILE A 1 93 ? -2.088 -0.486 4.496 1.00 94.69 93 ILE A CA 1
ATOM 684 C C . ILE A 1 93 ? -2.143 0.920 3.918 1.00 94.69 93 ILE A C 1
ATOM 686 O O . ILE A 1 93 ? -3.215 1.388 3.528 1.00 94.69 93 ILE A O 1
ATOM 690 N N . VAL A 1 94 ? -0.998 1.594 3.865 1.00 93.25 94 VAL A N 1
ATOM 691 C CA . VAL A 1 94 ? -0.862 2.949 3.328 1.00 93.25 94 VAL A CA 1
ATOM 692 C C . VAL A 1 94 ? -0.027 2.894 2.059 1.00 93.25 94 VAL A C 1
ATOM 694 O O . VAL A 1 94 ? 1.077 2.371 2.044 1.00 93.25 94 VAL A O 1
ATOM 697 N N . THR A 1 95 ? -0.543 3.459 0.976 1.00 93.25 95 THR A N 1
ATOM 698 C CA . THR A 1 95 ? 0.146 3.551 -0.310 1.00 93.25 95 THR A CA 1
ATOM 699 C C . THR A 1 95 ? 0.468 5.003 -0.618 1.00 93.25 95 THR A C 1
ATOM 701 O O . THR A 1 95 ? -0.427 5.799 -0.906 1.00 93.25 95 THR A O 1
ATOM 704 N N . LEU A 1 96 ? 1.750 5.357 -0.601 1.00 91.69 96 LEU A N 1
ATOM 705 C CA . LEU A 1 96 ? 2.240 6.636 -1.101 1.00 91.69 96 LEU A CA 1
ATOM 706 C C . LEU A 1 96 ? 2.509 6.535 -2.594 1.00 91.69 96 LEU A C 1
ATOM 708 O O . LEU A 1 96 ? 3.173 5.624 -3.079 1.00 91.69 96 LEU A O 1
ATOM 712 N N . LYS A 1 97 ? 2.012 7.521 -3.330 1.00 90.12 97 LYS A N 1
ATOM 713 C CA . LYS A 1 97 ? 2.153 7.594 -4.779 1.00 90.12 97 LYS A CA 1
ATOM 714 C C . LYS A 1 97 ? 2.914 8.851 -5.207 1.00 90.12 97 LYS A C 1
ATOM 716 O O . LYS A 1 97 ? 3.180 9.047 -6.386 1.00 90.12 97 LYS A O 1
ATOM 721 N N . THR A 1 98 ? 3.283 9.725 -4.286 1.00 86.62 98 THR A N 1
ATOM 722 C CA . THR A 1 98 ? 4.146 10.869 -4.588 1.00 86.62 98 THR A CA 1
ATOM 723 C C . THR A 1 98 ? 5.368 10.791 -3.700 1.00 86.62 98 THR A C 1
ATOM 725 O O . THR A 1 98 ? 5.252 10.482 -2.515 1.00 86.62 98 THR A O 1
ATOM 728 N N . PHE A 1 99 ? 6.529 11.058 -4.288 1.00 82.62 99 PHE A N 1
ATOM 729 C CA . PHE A 1 99 ? 7.771 11.149 -3.544 1.00 82.62 99 PHE A CA 1
ATOM 730 C C . PHE A 1 99 ? 7.741 12.365 -2.614 1.00 82.62 99 PHE A C 1
ATOM 732 O O . PHE A 1 99 ? 7.338 13.455 -3.026 1.00 82.62 99 PHE A O 1
ATOM 739 N N . THR A 1 100 ? 8.186 12.181 -1.376 1.00 83.56 100 THR A N 1
ATOM 740 C CA . THR A 1 100 ? 8.406 13.267 -0.421 1.00 83.56 100 THR A CA 1
ATOM 741 C C . THR A 1 100 ? 9.812 13.147 0.175 1.00 83.56 100 THR A C 1
ATOM 743 O O . THR A 1 100 ? 10.296 12.026 0.339 1.00 83.56 100 THR A O 1
ATOM 746 N N . PRO A 1 101 ? 10.496 14.264 0.497 1.00 83.81 101 PRO A N 1
ATOM 747 C CA . PRO A 1 101 ? 11.893 14.233 0.952 1.00 83.81 101 PRO A CA 1
ATOM 748 C C . PRO A 1 101 ? 12.140 13.460 2.256 1.00 83.81 101 PRO A C 1
ATOM 750 O O . PRO A 1 101 ? 13.275 13.109 2.554 1.00 83.81 101 PRO A O 1
ATOM 753 N N . ASP A 1 102 ? 11.092 13.208 3.042 1.00 82.88 102 ASP A N 1
ATOM 754 C CA . ASP A 1 102 ? 11.128 12.420 4.277 1.00 82.88 102 ASP A CA 1
ATOM 755 C C . ASP A 1 102 ? 11.072 10.900 4.040 1.00 82.88 102 ASP A C 1
ATOM 757 O O . ASP A 1 102 ? 11.101 10.133 5.003 1.00 82.88 102 ASP A O 1
ATOM 761 N N . LYS A 1 103 ? 10.961 10.444 2.783 1.00 84.56 103 LYS A N 1
ATOM 762 C CA . LYS A 1 103 ? 10.905 9.023 2.416 1.00 84.56 103 LYS A CA 1
ATOM 763 C C . LYS A 1 103 ? 12.146 8.575 1.634 1.00 84.56 103 LYS A C 1
ATOM 765 O O . LYS A 1 103 ? 12.744 9.380 0.920 1.00 84.56 103 LYS A O 1
ATOM 770 N N . PRO A 1 104 ? 12.530 7.285 1.720 1.00 81.56 104 PRO A N 1
ATOM 771 C CA . PRO A 1 104 ? 13.622 6.734 0.921 1.00 81.56 104 PRO A CA 1
ATOM 772 C C . PRO A 1 104 ? 13.399 6.903 -0.590 1.00 81.56 104 PRO A C 1
ATOM 774 O O . PRO A 1 104 ? 12.305 6.681 -1.099 1.00 81.56 104 PRO A O 1
ATOM 777 N N . GLY A 1 105 ? 14.458 7.254 -1.326 1.00 80.69 105 GLY A N 1
ATOM 778 C CA . GLY A 1 105 ? 14.447 7.501 -2.781 1.00 80.69 105 GLY A CA 1
ATOM 779 C C . GLY A 1 105 ? 14.415 6.256 -3.671 1.00 80.69 105 GLY A C 1
ATOM 780 O O . GLY A 1 105 ? 14.831 6.319 -4.823 1.00 80.69 105 GLY A O 1
ATOM 781 N N . ASN A 1 106 ? 13.988 5.110 -3.148 1.00 80.06 106 ASN A N 1
ATOM 782 C CA . ASN A 1 106 ? 14.105 3.804 -3.800 1.00 80.06 106 ASN A CA 1
ATOM 783 C C . ASN A 1 106 ? 12.832 3.346 -4.542 1.00 80.06 106 ASN A C 1
ATOM 785 O O . ASN A 1 106 ? 12.754 2.172 -4.911 1.00 80.06 106 ASN A O 1
ATOM 789 N N . PHE A 1 107 ? 11.862 4.241 -4.773 1.00 83.31 107 PHE A N 1
ATOM 790 C CA . PHE A 1 107 ? 10.620 3.961 -5.501 1.00 83.31 107 PHE A CA 1
ATOM 791 C C . PHE A 1 107 ? 10.287 5.054 -6.525 1.00 83.31 107 PHE A C 1
ATOM 793 O O . PHE A 1 107 ? 10.564 6.232 -6.309 1.00 83.31 107 PHE A O 1
ATOM 800 N N . SER A 1 108 ? 9.649 4.666 -7.630 1.00 82.12 108 SER A N 1
ATOM 801 C CA . SER A 1 108 ? 9.144 5.596 -8.654 1.00 82.12 108 SER A CA 1
ATOM 802 C C . SER A 1 108 ? 7.669 5.370 -9.0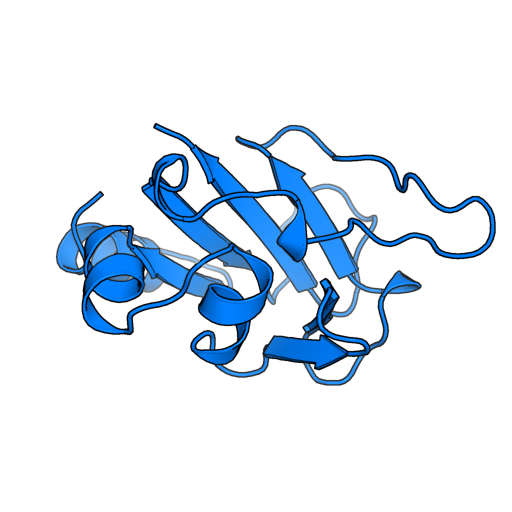00 1.00 82.12 108 SER A C 1
ATOM 804 O O . SER A 1 108 ? 6.985 6.319 -9.379 1.00 82.12 108 SER A O 1
ATOM 806 N N . GLY A 1 109 ? 7.144 4.151 -8.821 1.00 83.38 109 GLY A N 1
ATOM 807 C CA . GLY A 1 109 ? 5.719 3.846 -8.975 1.00 83.38 109 GLY A CA 1
ATOM 808 C C . GLY A 1 109 ? 4.905 4.159 -7.728 1.00 83.38 109 GLY A C 1
ATOM 809 O O . GLY A 1 109 ? 3.877 4.839 -7.806 1.00 83.38 109 GLY A O 1
ATOM 810 N N . GLY A 1 110 ? 5.404 3.728 -6.572 1.00 89.88 110 GLY A N 1
ATOM 811 C CA . GLY A 1 110 ? 4.818 4.023 -5.271 1.00 89.88 110 GLY A CA 1
ATOM 812 C C . GLY A 1 110 ? 5.483 3.247 -4.142 1.00 89.88 110 GLY A C 1
ATOM 813 O O . GLY A 1 110 ? 6.306 2.366 -4.371 1.00 89.88 110 GLY A O 1
ATOM 814 N N . MET A 1 111 ? 5.115 3.583 -2.918 1.00 91.31 111 MET A N 1
ATOM 815 C CA . MET A 1 111 ? 5.587 2.928 -1.708 1.00 91.31 111 MET A CA 1
ATOM 816 C C . MET A 1 111 ? 4.383 2.406 -0.939 1.00 91.31 111 MET A C 1
ATOM 818 O O . MET A 1 111 ? 3.432 3.150 -0.710 1.00 91.31 111 MET A O 1
ATOM 822 N N . VAL A 1 112 ? 4.419 1.138 -0.557 1.00 93.31 112 VAL A N 1
ATOM 823 C CA . VAL A 1 112 ? 3.379 0.474 0.227 1.00 93.31 112 VAL A CA 1
ATOM 824 C C . VAL A 1 112 ? 3.932 0.248 1.624 1.00 93.31 112 VAL A C 1
ATOM 826 O O . VAL A 1 112 ? 4.986 -0.354 1.765 1.00 93.31 112 VAL A O 1
ATOM 829 N N . ASP A 1 113 ? 3.245 0.729 2.648 1.00 93.50 113 ASP A N 1
ATOM 830 C CA . ASP A 1 113 ? 3.587 0.496 4.048 1.00 93.50 113 ASP A CA 1
ATOM 831 C C . ASP A 1 113 ? 2.465 -0.300 4.711 1.00 93.50 113 ASP A C 1
ATOM 833 O O . ASP A 1 113 ? 1.307 0.129 4.752 1.00 93.50 113 ASP A O 1
ATOM 837 N N . VAL A 1 114 ? 2.812 -1.493 5.177 1.00 95.12 114 VAL A N 1
ATOM 838 C CA . VAL A 1 114 ? 1.914 -2.412 5.862 1.00 95.12 114 VAL A CA 1
ATOM 839 C C . VAL A 1 114 ? 2.016 -2.142 7.357 1.00 95.12 114 VAL A C 1
ATOM 841 O O . VAL A 1 114 ? 3.043 -2.403 7.978 1.00 95.12 114 VAL A O 1
ATOM 844 N N . GLY A 1 115 ? 0.941 -1.630 7.946 1.00 94.62 115 GLY A N 1
ATOM 845 C CA . GLY A 1 115 ? 0.812 -1.467 9.387 1.00 94.62 115 GLY A CA 1
ATOM 846 C C . GLY A 1 115 ? 0.208 -2.717 10.015 1.00 94.62 115 GLY A C 1
ATOM 847 O O . GLY A 1 115 ? -0.904 -3.111 9.649 1.00 94.62 115 GLY A O 1
ATOM 848 N N . THR A 1 116 ? 0.898 -3.321 10.976 1.00 93.62 116 THR A N 1
ATOM 849 C CA . THR A 1 116 ? 0.364 -4.429 11.784 1.00 93.62 116 THR A CA 1
ATOM 850 C C . THR A 1 116 ? -0.158 -3.937 13.133 1.00 93.62 116 THR A C 1
ATOM 852 O O . THR A 1 116 ? 0.130 -2.813 13.544 1.00 93.62 116 THR A O 1
ATOM 855 N N . LYS A 1 117 ? -0.964 -4.769 13.798 1.00 90.88 117 LYS A N 1
ATOM 856 C CA . LYS A 1 117 ? -1.478 -4.519 15.156 1.00 90.88 117 LYS A CA 1
ATOM 857 C C . LYS A 1 117 ? -0.396 -4.589 16.230 1.00 90.88 117 LYS A C 1
ATOM 859 O O . LYS A 1 117 ? 0.599 -5.315 16.010 1.00 90.88 117 LYS A O 1
#

Radius of gyration: 13.0 Å; Cα contacts (8 Å, |Δi|>4): 256; chains: 1; bounding box: 32×31×29 Å

Secondary structure (DSSP, 8-state):
--HHHHHHHHHT-SS-EEEEEHHHHHHTT--BHHHHHTTSTTEEEETTTEEEETTB-GGGEEEEETTEEPPPS-SS-----GGGSBGGGEEEEEEE-S--TTS-S--SSEEEEEEE-

Sequence (117 aa):
NTEALLLKKRQLSNSVSDAISAEAISRTGSGNAAEAMTQVTGASVVDGKYVYIRGLGERYSSTMLNGAELPSADPEKKAVHMDMFPSNLLDNIVTLKTFTPDKPGNFSGGMVDVGTK